Protein AF-A0A919XP79-F1 (afdb_monomer_lite)

Foldseek 3Di:
DVVCCCPVVVQDPVNLVVDDPVVNVVVVVVSVVVVVVVD

Structure (mmCIF, N/CA/C/O backbone):
data_AF-A0A919XP79-F1
#
_entry.id   AF-A0A919XP79-F1
#
loop_
_atom_site.group_PDB
_atom_site.id
_atom_site.type_symbol
_atom_site.label_atom_id
_atom_site.label_alt_id
_atom_site.label_comp_id
_atom_site.label_asym_id
_atom_site.label_entity_id
_atom_site.label_seq_id
_atom_site.pdbx_PDB_ins_code
_atom_site.Cartn_x
_atom_site.Cartn_y
_atom_site.Cartn_z
_atom_site.occupancy
_atom_site.B_iso_or_equiv
_atom_site.auth_seq_id
_atom_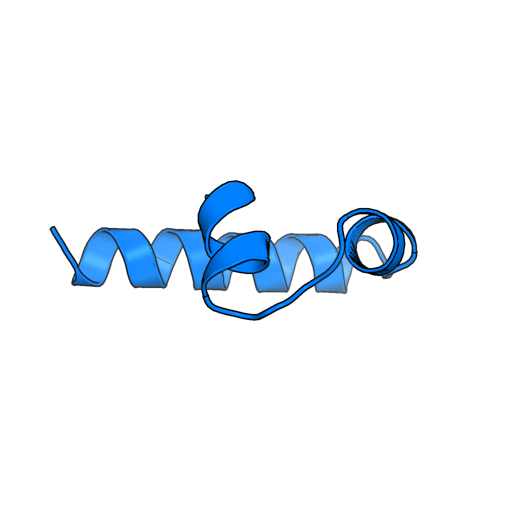site.auth_comp_id
_atom_site.auth_asym_id
_atom_site.auth_atom_id
_atom_site.pdbx_PDB_model_num
ATOM 1 N N . MET A 1 1 ? -3.285 -4.630 7.258 1.00 75.56 1 MET A N 1
ATOM 2 C CA . MET A 1 1 ? -3.138 -3.614 6.194 1.00 75.56 1 MET A CA 1
ATOM 3 C C . MET A 1 1 ? -3.260 -4.173 4.771 1.00 75.56 1 MET A C 1
ATOM 5 O O . MET A 1 1 ? -4.239 -3.844 4.126 1.00 75.56 1 MET A O 1
ATOM 9 N N . LEU A 1 2 ? -2.357 -5.024 4.253 1.00 79.31 2 LEU A N 1
ATOM 10 C CA . LEU A 1 2 ? -2.463 -5.511 2.854 1.00 79.31 2 LEU A CA 1
ATOM 11 C C . LEU A 1 2 ? -3.769 -6.272 2.563 1.00 79.31 2 LEU A C 1
ATOM 13 O O . LEU A 1 2 ? -4.386 -6.053 1.530 1.00 79.31 2 LEU A O 1
ATOM 17 N N . TYR A 1 3 ? -4.251 -7.070 3.519 1.00 80.94 3 TYR A N 1
ATOM 18 C CA . TYR A 1 3 ? -5.579 -7.685 3.442 1.00 80.94 3 TYR A CA 1
ATOM 19 C C . TYR A 1 3 ? -6.703 -6.655 3.237 1.00 80.94 3 TYR A C 1
ATOM 21 O O 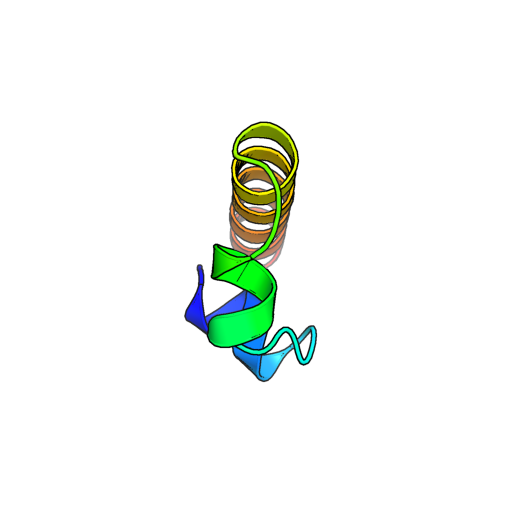. TYR A 1 3 ? -7.636 -6.913 2.486 1.00 80.94 3 TYR A O 1
ATOM 29 N N . HIS A 1 4 ? -6.600 -5.471 3.853 1.00 80.69 4 HIS A N 1
ATOM 30 C CA . HIS A 1 4 ? -7.565 -4.381 3.687 1.00 80.69 4 HIS A CA 1
ATOM 31 C C . HIS A 1 4 ? -7.549 -3.835 2.256 1.00 80.69 4 HIS A C 1
ATOM 33 O O . HIS A 1 4 ? -8.599 -3.721 1.637 1.00 80.69 4 HIS A O 1
ATOM 39 N N . LEU A 1 5 ? -6.359 -3.601 1.692 1.00 83.62 5 LEU A N 1
ATOM 40 C CA . LEU A 1 5 ? -6.194 -3.222 0.282 1.00 83.62 5 LEU A CA 1
ATOM 41 C C . LEU A 1 5 ? -6.811 -4.256 -0.666 1.00 83.62 5 LEU A C 1
ATOM 43 O O . LEU A 1 5 ? -7.461 -3.901 -1.645 1.00 83.62 5 LEU A O 1
ATOM 47 N N . TRP A 1 6 ? -6.636 -5.540 -0.370 1.00 86.00 6 TRP A N 1
ATOM 48 C CA . TRP A 1 6 ? -7.133 -6.609 -1.232 1.00 86.00 6 TRP A CA 1
ATOM 49 C C . TRP A 1 6 ? -8.647 -6.792 -1.138 1.00 86.00 6 TRP A C 1
ATOM 51 O O . TRP A 1 6 ? -9.296 -7.024 -2.153 1.00 86.00 6 TRP A O 1
ATOM 61 N N . THR A 1 7 ? -9.210 -6.679 0.066 1.00 82.38 7 THR A N 1
ATOM 62 C CA . THR A 1 7 ? -10.630 -6.966 0.315 1.00 82.38 7 THR A CA 1
ATOM 63 C C . THR A 1 7 ? -11.538 -5.755 0.172 1.00 82.38 7 THR A C 1
ATOM 65 O O . THR A 1 7 ? -12.643 -5.904 -0.337 1.00 82.38 7 THR A O 1
ATOM 68 N N . ARG A 1 8 ? -11.093 -4.558 0.574 1.00 83.75 8 ARG A N 1
ATOM 69 C CA . ARG A 1 8 ? -11.888 -3.328 0.434 1.00 83.75 8 ARG A CA 1
ATOM 70 C C . ARG A 1 8 ? -11.658 -2.603 -0.878 1.00 83.75 8 ARG A C 1
ATOM 72 O O . ARG A 1 8 ? -12.613 -2.108 -1.462 1.00 83.75 8 ARG A O 1
ATOM 79 N N . HIS A 1 9 ? -10.416 -2.569 -1.351 1.00 83.88 9 HIS A N 1
ATOM 80 C CA . HIS A 1 9 ? -10.048 -1.810 -2.552 1.00 83.88 9 HIS A CA 1
ATOM 81 C C . HIS A 1 9 ? -9.873 -2.695 -3.792 1.00 83.88 9 HIS A C 1
ATOM 83 O O . HIS A 1 9 ? -9.439 -2.219 -4.836 1.00 83.88 9 HIS A O 1
ATOM 89 N N . SER A 1 10 ? -10.213 -3.991 -3.697 1.00 85.69 10 SER A N 1
ATOM 90 C CA . SER A 1 10 ? -10.105 -4.981 -4.786 1.00 85.69 10 SER A CA 1
ATOM 91 C C . SER A 1 10 ? -8.720 -5.046 -5.445 1.00 85.69 10 SER A C 1
ATOM 93 O O . SER A 1 10 ? -8.571 -5.514 -6.579 1.00 85.69 10 SER A O 1
ATOM 95 N N . LEU A 1 11 ? -7.680 -4.586 -4.743 1.00 87.06 11 LEU A N 1
ATOM 96 C CA . LEU A 1 11 ? -6.335 -4.547 -5.285 1.00 87.06 11 LEU A CA 1
ATOM 97 C C . LEU A 1 11 ? -5.763 -5.960 -5.264 1.00 87.06 11 LEU A C 1
ATOM 99 O O . LEU A 1 11 ? -5.521 -6.530 -4.207 1.00 87.06 11 LEU A O 1
ATOM 103 N N . ARG A 1 12 ? -5.531 -6.559 -6.429 1.00 89.75 12 ARG A N 1
ATOM 104 C CA . ARG A 1 12 ? -4.989 -7.922 -6.470 1.00 89.75 12 ARG A CA 1
ATOM 105 C C . ARG A 1 12 ? -3.524 -7.930 -6.019 1.00 89.75 12 ARG A C 1
ATOM 107 O O . ARG A 1 12 ? -2.773 -7.040 -6.425 1.00 89.75 12 ARG A O 1
ATOM 114 N N . PRO A 1 13 ? -3.066 -8.961 -5.285 1.00 87.50 13 PRO A N 1
ATOM 115 C CA . PRO A 1 13 ? -1.673 -9.057 -4.849 1.00 87.50 13 PRO A CA 1
ATOM 116 C C . PRO A 1 13 ? -0.665 -8.937 -6.000 1.00 87.50 13 PRO A C 1
ATOM 118 O O . PRO A 1 13 ? 0.324 -8.221 -5.877 1.00 87.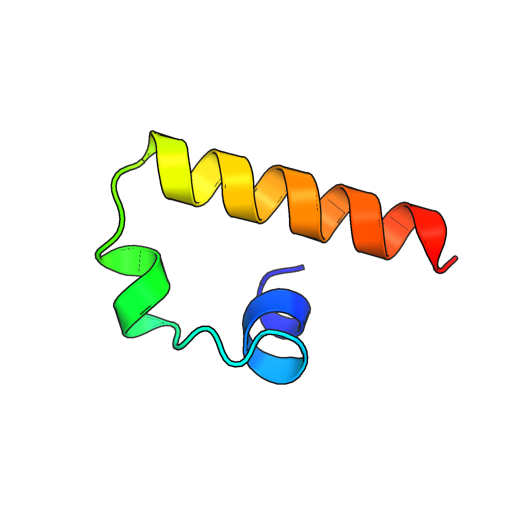50 13 PRO A O 1
ATOM 121 N N . GLY A 1 14 ? -0.938 -9.577 -7.143 1.00 91.50 14 GLY A N 1
ATOM 122 C 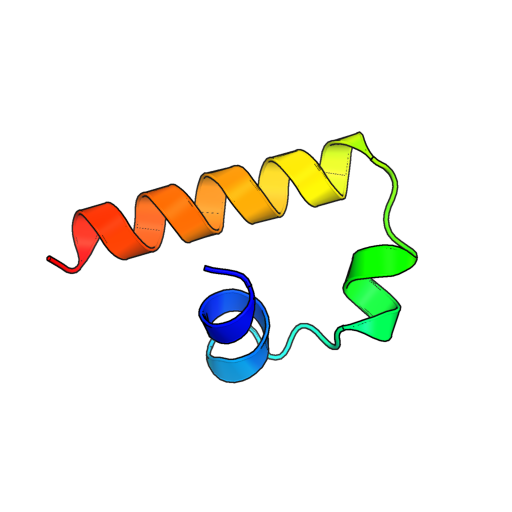CA . GLY A 1 14 ? -0.066 -9.498 -8.321 1.00 91.50 14 GLY A CA 1
ATOM 123 C C . GLY A 1 14 ? 0.049 -8.083 -8.895 1.00 91.50 14 GLY A C 1
ATOM 124 O O . GLY A 1 14 ? 1.142 -7.657 -9.255 1.00 91.50 14 GLY A O 1
ATOM 125 N N . VAL A 1 15 ? -1.054 -7.325 -8.899 1.00 90.38 15 VAL A N 1
ATOM 126 C CA . VAL A 1 15 ? -1.049 -5.921 -9.330 1.00 90.38 15 VAL A CA 1
ATOM 127 C C . VAL A 1 15 ? -0.226 -5.089 -8.353 1.00 90.38 15 VAL A C 1
ATOM 129 O O . VAL A 1 15 ? 0.678 -4.388 -8.787 1.00 90.38 15 VAL A O 1
ATOM 132 N N . PHE A 1 16 ? -0.446 -5.237 -7.043 1.00 92.12 16 PHE A N 1
ATOM 133 C CA . PHE A 1 16 ? 0.313 -4.503 -6.026 1.00 92.12 16 PHE A CA 1
ATOM 134 C C . PHE A 1 16 ? 1.830 -4.684 -6.175 1.00 92.12 16 PHE A C 1
ATOM 136 O O . PHE A 1 16 ? 2.570 -3.706 -6.119 1.00 92.12 16 PHE A O 1
ATOM 143 N N . TRP A 1 17 ? 2.309 -5.910 -6.408 1.00 91.75 17 TRP A N 1
ATOM 144 C CA . TRP A 1 17 ? 3.744 -6.164 -6.572 1.00 91.75 17 TRP A CA 1
ATOM 145 C C . TRP A 1 17 ? 4.315 -5.677 -7.905 1.00 91.75 17 TRP A C 1
ATOM 147 O O . TRP A 1 17 ? 5.506 -5.374 -7.964 1.00 91.75 17 TRP A O 1
ATOM 157 N N . SER A 1 18 ? 3.478 -5.542 -8.937 1.00 95.81 18 SER A N 1
ATOM 158 C CA . SER A 1 18 ? 3.880 -4.953 -10.219 1.00 95.81 18 SER A CA 1
ATOM 159 C C . SER A 1 18 ? 4.073 -3.432 -10.161 1.00 95.81 18 SER A C 1
ATOM 161 O O . SER A 1 18 ? 4.797 -2.884 -10.989 1.00 95.81 18 SER A O 1
ATOM 163 N N . LEU A 1 19 ? 3.482 -2.749 -9.171 1.00 94.88 19 LEU A N 1
ATOM 164 C CA . LEU A 1 19 ? 3.605 -1.297 -9.023 1.00 94.88 19 LEU A CA 1
ATOM 165 C C . LEU A 1 19 ? 5.033 -0.883 -8.638 1.00 94.88 19 LEU A C 1
ATOM 167 O O . LEU A 1 19 ? 5.699 -1.611 -7.894 1.00 94.88 19 LEU A O 1
ATOM 171 N N . PRO A 1 20 ? 5.500 0.310 -9.041 1.00 97.00 20 PRO A N 1
ATOM 172 C CA . PRO A 1 20 ? 6.754 0.886 -8.569 1.00 97.00 20 PRO A CA 1
ATOM 173 C C . PRO A 1 20 ? 6.833 0.976 -7.041 1.00 97.00 20 PRO A C 1
ATOM 175 O O . PRO A 1 20 ? 5.831 1.131 -6.341 1.00 97.00 20 PRO A O 1
ATOM 178 N N . LYS A 1 21 ? 8.055 0.943 -6.492 1.00 94.62 21 LYS A N 1
ATOM 179 C CA . LYS A 1 21 ? 8.281 0.983 -5.034 1.00 94.62 21 LYS A CA 1
ATOM 180 C C . LYS A 1 21 ? 7.577 2.167 -4.356 1.00 94.62 21 LYS A C 1
ATOM 182 O O . LYS A 1 21 ? 7.029 1.983 -3.273 1.00 94.62 21 LYS A O 1
ATOM 187 N N . GLY A 1 22 ? 7.593 3.346 -4.982 1.00 97.06 22 GLY A N 1
ATOM 188 C CA . GLY A 1 22 ? 6.941 4.549 -4.456 1.00 97.06 22 GLY A CA 1
ATOM 189 C C . GLY A 1 22 ? 5.426 4.394 -4.335 1.00 97.06 22 GLY A C 1
ATOM 190 O O . GLY A 1 22 ? 4.869 4.657 -3.276 1.00 97.06 22 GLY A O 1
ATOM 191 N N . GLU A 1 23 ? 4.773 3.873 -5.370 1.00 94.88 23 GLU A N 1
ATOM 192 C CA . GLU A 1 23 ? 3.326 3.631 -5.364 1.00 94.88 23 GLU A CA 1
ATOM 193 C C . GLU A 1 23 ? 2.926 2.570 -4.336 1.00 94.88 23 GLU A C 1
ATOM 195 O O . GLU A 1 23 ? 1.951 2.745 -3.609 1.00 94.88 23 GLU A O 1
ATOM 200 N N . ARG A 1 24 ? 3.726 1.505 -4.186 1.00 94.75 24 ARG A N 1
ATOM 201 C CA . ARG A 1 24 ? 3.501 0.505 -3.129 1.00 94.75 24 ARG A CA 1
ATOM 202 C C . ARG A 1 24 ? 3.588 1.110 -1.730 1.00 94.75 24 ARG A C 1
ATOM 204 O O . ARG A 1 24 ? 2.791 0.750 -0.867 1.00 94.75 24 ARG A O 1
ATOM 211 N N . LEU A 1 25 ? 4.557 2.000 -1.501 1.00 95.19 25 LEU A N 1
ATOM 212 C CA . LEU A 1 25 ? 4.711 2.712 -0.229 1.00 95.19 25 LEU A CA 1
ATOM 213 C C . LEU A 1 25 ? 3.541 3.663 0.027 1.00 95.19 25 LEU A C 1
ATOM 215 O O . LEU A 1 25 ? 3.036 3.707 1.143 1.00 95.19 25 LEU A O 1
ATOM 219 N N . LEU A 1 26 ? 3.083 4.370 -1.004 1.00 95.00 26 LEU A N 1
ATOM 220 C CA . LEU A 1 26 ? 1.954 5.288 -0.909 1.00 95.00 26 LEU A CA 1
ATOM 221 C C . LEU A 1 26 ? 0.655 4.550 -0.559 1.00 95.00 26 LEU A C 1
ATOM 223 O O . LEU A 1 26 ? -0.019 4.908 0.403 1.00 95.00 26 LEU A O 1
ATOM 227 N N . LEU A 1 27 ? 0.334 3.479 -1.290 1.00 93.31 27 LEU A N 1
ATOM 228 C CA . LEU A 1 27 ? -0.849 2.651 -1.024 1.00 93.31 27 LEU A CA 1
ATOM 229 C C . LEU A 1 27 ? -0.810 2.031 0.373 1.00 93.31 27 LEU A C 1
ATOM 231 O O . LEU A 1 27 ? -1.836 1.931 1.041 1.00 93.31 27 LEU A O 1
ATOM 235 N N . ARG A 1 28 ? 0.385 1.638 0.823 1.00 91.50 28 ARG A N 1
ATOM 236 C CA . ARG A 1 28 ? 0.621 1.169 2.187 1.00 91.50 28 ARG A CA 1
ATOM 237 C C . ARG A 1 28 ? 0.304 2.258 3.214 1.00 91.50 28 ARG A C 1
ATOM 239 O O . ARG A 1 28 ? -0.524 2.017 4.082 1.00 91.50 28 ARG A O 1
ATOM 246 N N . ALA A 1 29 ? 0.880 3.449 3.074 1.00 93.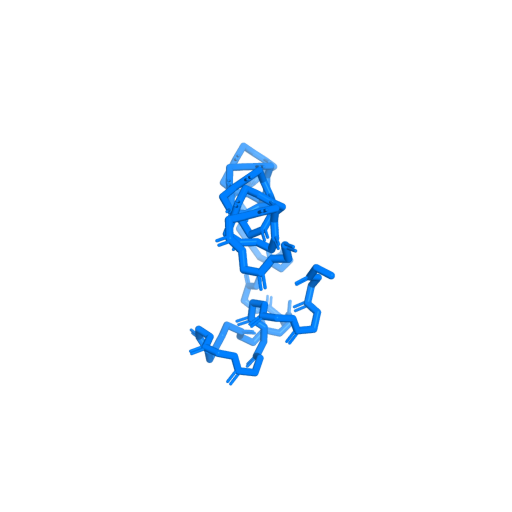88 29 ALA A N 1
ATOM 247 C CA . ALA A 1 29 ? 0.642 4.554 4.001 1.00 93.88 29 ALA A CA 1
ATOM 248 C C . ALA A 1 29 ? -0.846 4.946 4.077 1.00 93.88 29 ALA A C 1
ATOM 250 O O . ALA A 1 29 ? -1.377 5.143 5.168 1.00 93.88 29 ALA A O 1
ATOM 251 N N . PHE A 1 30 ? -1.549 4.993 2.939 1.00 92.31 30 PHE A N 1
ATOM 252 C CA . PHE A 1 30 ? -2.990 5.262 2.924 1.00 92.31 30 PHE A CA 1
ATOM 253 C C . PHE A 1 30 ? -3.797 4.174 3.634 1.00 92.31 30 PHE A C 1
ATOM 255 O O . PHE A 1 30 ? -4.651 4.491 4.455 1.00 92.31 30 PHE A O 1
ATOM 262 N N . ALA A 1 31 ? -3.507 2.901 3.368 1.00 91.19 31 ALA A N 1
ATOM 263 C CA . ALA A 1 31 ? -4.217 1.798 4.006 1.00 91.19 31 ALA A CA 1
ATOM 264 C C . ALA A 1 31 ? -3.942 1.705 5.517 1.00 91.19 31 ALA A C 1
ATOM 266 O O . ALA A 1 31 ? -4.821 1.307 6.276 1.00 91.19 31 ALA A O 1
A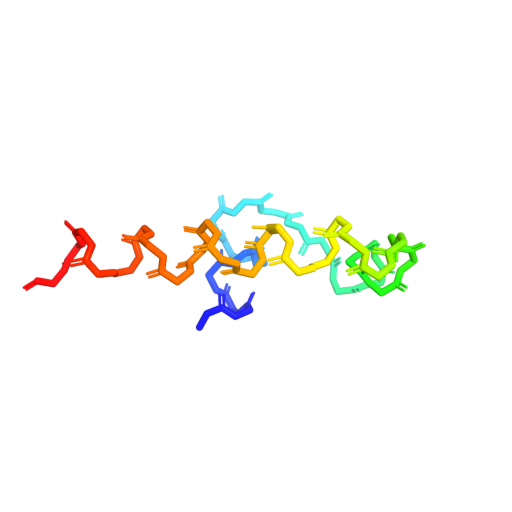TOM 267 N N . GLU A 1 32 ? -2.731 2.052 5.962 1.00 91.69 32 GLU A N 1
ATOM 268 C CA . GLU A 1 32 ? -2.398 2.222 7.382 1.00 91.69 32 GLU A CA 1
ATOM 269 C C . GLU A 1 32 ? -3.247 3.346 7.995 1.00 91.69 32 GLU A C 1
ATOM 271 O O . GLU A 1 32 ? -3.936 3.117 8.989 1.00 91.69 32 GLU A O 1
ATOM 276 N N . ARG A 1 33 ? -3.306 4.514 7.344 1.00 92.38 33 ARG A N 1
ATOM 277 C CA . ARG A 1 33 ? -4.090 5.658 7.821 1.00 92.38 33 ARG A CA 1
ATOM 278 C C . ARG A 1 33 ? -5.594 5.385 7.882 1.00 92.38 33 ARG A C 1
ATOM 280 O O . ARG A 1 33 ? -6.259 5.806 8.822 1.00 92.38 33 ARG A O 1
ATOM 287 N N . GLU A 1 34 ? -6.148 4.691 6.893 1.00 90.25 34 GLU A N 1
ATOM 288 C CA . GLU A 1 34 ? -7.565 4.311 6.892 1.00 90.25 34 GLU A CA 1
ATOM 289 C C . GLU A 1 34 ? -7.918 3.381 8.054 1.00 90.25 34 GLU A C 1
ATOM 291 O O . GLU A 1 34 ? -9.011 3.494 8.604 1.00 90.25 34 GLU A O 1
ATOM 296 N N . LEU A 1 35 ? -7.014 2.470 8.428 1.00 89.44 35 LEU A N 1
ATOM 297 C CA . LEU A 1 35 ? -7.214 1.572 9.565 1.00 89.44 35 LEU A CA 1
ATOM 298 C C . LEU A 1 35 ? -7.166 2.329 10.894 1.00 89.44 35 LEU A C 1
ATOM 300 O O . LEU A 1 35 ? -7.989 2.053 11.760 1.00 89.44 35 LEU A O 1
ATOM 304 N N . GLU A 1 36 ? -6.257 3.298 11.036 1.00 92.19 36 GLU A N 1
ATOM 305 C CA . GLU A 1 36 ? -6.204 4.181 12.212 1.00 92.19 36 GLU A CA 1
ATOM 306 C C . GLU A 1 36 ? -7.489 4.991 12.394 1.00 92.19 36 GLU A C 1
ATOM 308 O O . GLU A 1 36 ? -7.915 5.210 13.517 1.00 92.19 36 GLU A O 1
ATOM 313 N N . LEU A 1 37 ? -8.110 5.447 11.303 1.00 90.06 37 LEU A N 1
ATOM 314 C CA . LEU A 1 37 ? -9.348 6.234 11.357 1.00 90.06 37 LEU A CA 1
ATOM 315 C C . LEU A 1 37 ? -10.603 5.391 11.646 1.00 90.06 37 LEU A C 1
ATOM 317 O O . LEU A 1 37 ? -11.679 5.953 11.837 1.00 90.06 37 LEU A O 1
ATOM 321 N N . GLN A 1 38 ? -10.494 4.061 11.619 1.00 78.38 38 GLN A N 1
ATOM 322 C CA . GLN A 1 38 ? -11.610 3.127 11.819 1.00 78.38 38 GLN A CA 1
ATOM 323 C C . GLN A 1 38 ? -11.593 2.430 13.187 1.00 78.38 38 GLN A C 1
ATOM 325 O O . GLN A 1 38 ? -12.520 1.666 13.467 1.00 78.38 38 GLN A O 1
ATOM 330 N N . GLY A 1 39 ? -10.554 2.651 13.996 1.00 66.00 39 GLY A N 1
ATOM 331 C CA . GLY A 1 39 ? -10.429 2.173 15.377 1.00 66.00 39 GLY A CA 1
ATOM 332 C C . GLY A 1 39 ? -10.505 3.320 16.369 1.00 66.00 39 GLY A C 1
ATOM 333 O O . GLY A 1 39 ? -10.879 3.034 17.525 1.00 66.00 39 GLY A O 1
#

pLDDT: mean 88.81, std 6.62, range [66.0, 97.06]

Organism: NCBI:txid1274374

Secondary structure (DSSP, 8-state):
-HHHHHHHS---HHHHHHS-HHHHHHHHHHHHHHHHTT-

Sequence (39 aa):
MLYHLWTRHSLRPGVFWSLPKGERLLLRAFAERELELQG

Radius of gyration: 9.87 Å; chains: 1; bounding box: 20×16×26 Å